Protein AF-A0A959FWB1-F1 (afdb_monomer)

pLDDT: mean 93.96, std 4.9, range [75.5, 98.5]

Structure (mmCIF, N/CA/C/O backbone):
data_AF-A0A959FWB1-F1
#
_entry.id   AF-A0A959FWB1-F1
#
loop_
_atom_site.group_PDB
_atom_site.id
_atom_site.type_symbol
_atom_site.label_atom_id
_atom_site.label_alt_id
_atom_site.label_comp_id
_atom_site.label_asym_id
_atom_site.label_entity_id
_atom_site.label_seq_id
_atom_site.pdbx_PDB_ins_code
_atom_site.Cartn_x
_atom_site.Cartn_y
_atom_site.Cartn_z
_atom_site.occupancy
_atom_site.B_iso_or_equiv
_atom_site.auth_seq_id
_atom_site.auth_comp_id
_atom_site.auth_asym_id
_atom_site.auth_atom_id
_atom_site.pdbx_PDB_model_num
ATOM 1 N N . ALA A 1 1 ? 10.288 -1.272 -4.782 1.00 94.06 1 ALA A N 1
ATOM 2 C CA . ALA A 1 1 ? 9.734 0.008 -4.289 1.00 94.06 1 ALA A CA 1
ATOM 3 C C . ALA A 1 1 ? 9.872 0.117 -2.774 1.00 94.06 1 ALA A C 1
ATOM 5 O O . ALA A 1 1 ? 9.954 -0.912 -2.110 1.00 94.06 1 ALA A O 1
ATOM 6 N N . ILE A 1 2 ? 9.854 1.327 -2.216 1.00 96.25 2 ILE A N 1
ATOM 7 C CA . ILE A 1 2 ? 9.761 1.555 -0.762 1.00 96.25 2 ILE A CA 1
ATOM 8 C C . ILE A 1 2 ? 8.548 2.450 -0.504 1.00 96.25 2 ILE A C 1
ATOM 10 O O . ILE A 1 2 ? 8.298 3.376 -1.274 1.00 96.25 2 ILE A O 1
ATOM 14 N N . ARG A 1 3 ? 7.760 2.164 0.535 1.00 97.31 3 ARG A N 1
ATOM 15 C CA . ARG A 1 3 ? 6.647 3.027 0.964 1.00 97.31 3 ARG A CA 1
ATOM 16 C C . ARG A 1 3 ? 6.660 3.191 2.473 1.00 97.31 3 ARG A C 1
ATOM 18 O O . ARG A 1 3 ? 6.873 2.221 3.203 1.00 97.31 3 ARG A O 1
ATOM 25 N N . SER A 1 4 ? 6.389 4.402 2.930 1.00 98.00 4 SER A N 1
ATOM 26 C CA . SER A 1 4 ? 6.137 4.698 4.331 1.00 98.00 4 SER A CA 1
ATOM 27 C C . SER A 1 4 ? 4.742 4.227 4.747 1.00 98.00 4 SER A C 1
ATOM 29 O O . SER A 1 4 ? 3.781 4.300 3.977 1.00 98.00 4 SER A O 1
ATOM 31 N N . LEU A 1 5 ? 4.649 3.701 5.967 1.00 98.44 5 LEU A N 1
ATOM 32 C CA . LEU A 1 5 ? 3.423 3.220 6.591 1.00 98.44 5 LEU A CA 1
ATOM 33 C C . LEU A 1 5 ? 2.985 4.212 7.660 1.00 98.44 5 LEU A C 1
ATOM 35 O O . LEU A 1 5 ? 3.730 4.480 8.600 1.00 98.44 5 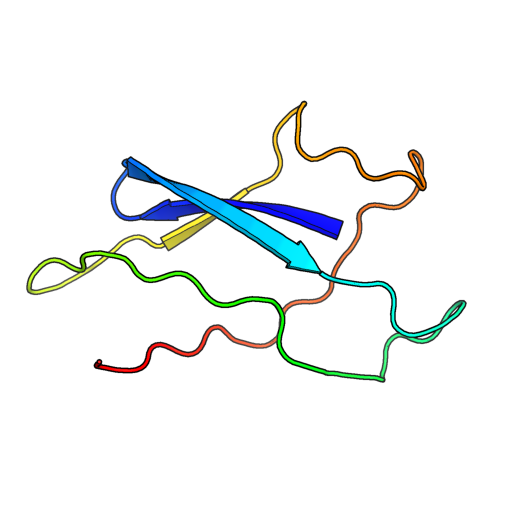LEU A O 1
ATOM 39 N N . THR A 1 6 ? 1.745 4.673 7.550 1.00 98.50 6 THR A N 1
ATOM 40 C CA . THR A 1 6 ? 1.077 5.428 8.608 1.00 98.50 6 THR A CA 1
ATOM 41 C C . THR A 1 6 ? -0.197 4.709 9.025 1.00 98.50 6 THR A C 1
ATOM 43 O O . THR A 1 6 ? -1.016 4.358 8.173 1.00 98.50 6 THR A O 1
ATOM 46 N N . VAL A 1 7 ? -0.387 4.515 10.329 1.00 98.38 7 VAL A N 1
ATOM 47 C CA . VAL A 1 7 ? -1.601 3.934 10.916 1.00 98.38 7 VAL A CA 1
ATOM 48 C C . VAL A 1 7 ? -2.241 4.969 11.830 1.00 98.38 7 VAL A C 1
ATOM 50 O O . VAL A 1 7 ? -1.633 5.452 12.779 1.00 98.38 7 VAL A O 1
ATOM 53 N N . ASN A 1 8 ? -3.483 5.349 11.531 1.00 98.06 8 ASN A N 1
ATOM 54 C CA . ASN A 1 8 ? -4.239 6.361 12.276 1.00 98.06 8 ASN A CA 1
ATOM 55 C C . ASN A 1 8 ? -3.496 7.699 12.460 1.00 98.06 8 ASN A C 1
ATOM 57 O O . ASN A 1 8 ? -3.653 8.354 13.488 1.00 98.06 8 ASN A O 1
ATOM 61 N N . GLY A 1 9 ? -2.686 8.094 11.473 1.00 97.50 9 GLY A N 1
ATOM 62 C CA . GLY A 1 9 ? -1.878 9.318 11.511 1.00 97.50 9 GLY A CA 1
ATOM 63 C C . GLY A 1 9 ? -0.487 9.154 12.130 1.00 97.50 9 GLY A C 1
ATOM 64 O O . GLY A 1 9 ? 0.340 10.045 11.962 1.00 97.50 9 GLY A O 1
ATOM 65 N N . ASN A 1 10 ? -0.189 8.014 12.759 1.00 97.88 10 ASN A N 1
ATOM 66 C CA . ASN A 1 10 ? 1.129 7.730 13.322 1.00 97.88 10 ASN A CA 1
ATOM 67 C C . ASN A 1 10 ? 2.023 7.031 12.302 1.00 97.88 10 ASN A C 1
ATOM 69 O O . ASN A 1 10 ? 1.588 6.085 11.649 1.00 97.88 10 ASN A O 1
ATOM 73 N N . TYR A 1 11 ? 3.271 7.474 12.186 1.00 97.88 11 TYR A N 1
ATOM 74 C CA . TYR A 1 11 ? 4.273 6.811 11.361 1.00 97.88 11 TYR A CA 1
ATOM 75 C C . TYR A 1 11 ? 4.726 5.500 12.016 1.00 97.88 11 TYR A C 1
ATOM 77 O O . TYR A 1 11 ? 5.261 5.513 13.120 1.00 97.88 11 TYR A O 1
ATOM 85 N N . GLU A 1 12 ? 4.554 4.383 11.313 1.00 97.94 12 GLU A N 1
ATOM 86 C CA . GLU A 1 12 ? 4.822 3.024 11.814 1.00 97.94 1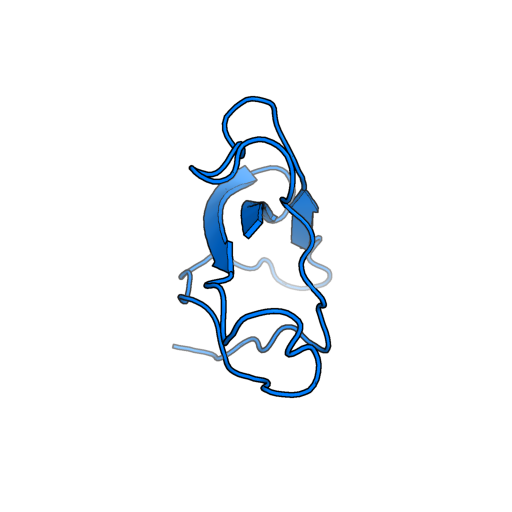2 GLU A CA 1
ATOM 87 C C . GLU A 1 12 ? 5.993 2.343 11.067 1.00 97.94 12 GLU A C 1
ATOM 89 O O . GLU A 1 12 ? 6.218 1.134 11.162 1.00 97.94 12 GLU A O 1
ATOM 94 N N . GLY A 1 13 ? 6.762 3.114 10.291 1.00 97.38 13 GLY A N 1
ATOM 95 C CA . GLY A 1 13 ? 7.945 2.637 9.576 1.00 97.38 13 GLY A CA 1
ATOM 96 C C . GLY A 1 13 ? 7.734 2.488 8.072 1.00 97.38 13 GLY A C 1
ATOM 97 O O . GLY A 1 13 ? 7.028 3.271 7.442 1.00 97.38 13 GLY A O 1
ATOM 98 N N . VAL A 1 14 ? 8.408 1.498 7.477 1.00 97.00 14 VAL A N 1
ATOM 99 C CA . VAL A 1 14 ? 8.451 1.304 6.017 1.00 97.00 14 VAL A CA 1
ATOM 100 C C . VAL A 1 14 ? 8.159 -0.135 5.599 1.00 97.00 14 VAL A C 1
ATOM 102 O O . VAL A 1 14 ? 8.545 -1.087 6.291 1.00 97.00 14 VAL A O 1
ATOM 10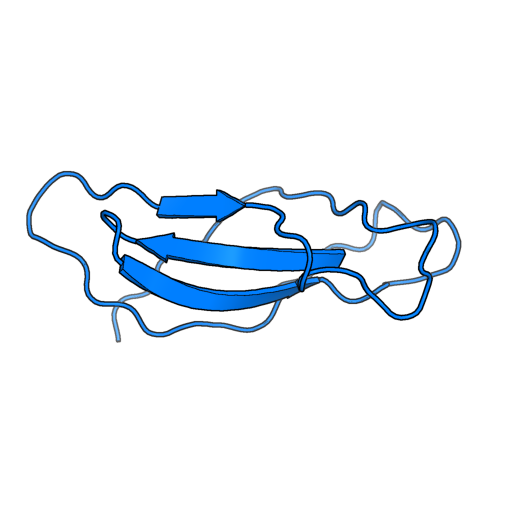5 N N . PHE A 1 15 ? 7.535 -0.276 4.431 1.00 97.31 15 PHE A N 1
ATOM 106 C CA . PHE A 1 15 ? 7.466 -1.512 3.656 1.00 97.31 15 PHE A CA 1
ATOM 107 C C . PHE A 1 15 ? 8.451 -1.462 2.489 1.00 97.31 15 PHE A C 1
ATOM 109 O O . PHE A 1 15 ? 8.565 -0.453 1.786 1.00 97.31 15 PHE A O 1
ATOM 116 N N . ILE A 1 16 ? 9.151 -2.573 2.284 1.00 95.38 16 ILE A N 1
ATOM 117 C CA . ILE A 1 16 ? 10.141 -2.774 1.232 1.00 95.38 16 ILE A CA 1
ATOM 118 C C . ILE A 1 16 ? 9.582 -3.819 0.270 1.00 95.38 16 ILE A C 1
ATOM 120 O O . ILE A 1 16 ? 9.443 -4.991 0.616 1.00 95.38 16 ILE A O 1
ATOM 124 N N 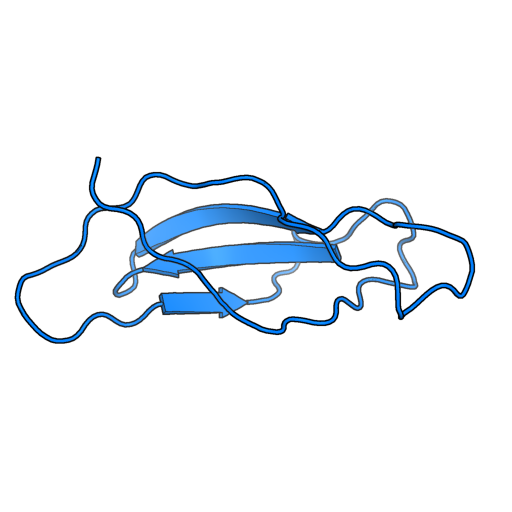. PHE A 1 17 ? 9.273 -3.402 -0.951 1.00 94.88 17 PHE A N 1
ATOM 125 C CA . PHE A 1 17 ? 8.779 -4.273 -2.014 1.00 94.88 17 PHE A CA 1
ATOM 126 C C . PHE A 1 17 ? 9.963 -4.661 -2.910 1.00 94.88 17 PHE A C 1
ATOM 128 O O . PHE A 1 17 ? 10.395 -3.822 -3.714 1.00 94.88 17 PHE A O 1
ATOM 135 N N . PRO A 1 18 ? 10.545 -5.862 -2.736 1.00 90.38 18 PRO A N 1
ATOM 136 C CA . PRO A 1 18 ? 11.728 -6.275 -3.480 1.00 90.38 18 PRO A CA 1
ATOM 137 C C . PRO A 1 18 ? 11.409 -6.474 -4.964 1.00 90.38 18 PRO A C 1
ATOM 139 O O . PRO A 1 18 ? 10.291 -6.836 -5.326 1.00 90.38 18 PRO A O 1
ATOM 142 N N . GLN A 1 19 ? 12.409 -6.255 -5.816 1.00 90.12 19 GLN A N 1
ATOM 143 C CA . GLN A 1 19 ? 12.339 -6.661 -7.216 1.00 90.12 19 GLN A CA 1
ATOM 144 C C . GLN A 1 19 ? 12.341 -8.193 -7.299 1.00 90.12 19 GLN A C 1
ATOM 146 O O . GLN A 1 19 ? 13.099 -8.846 -6.583 1.00 90.12 19 GLN A O 1
ATOM 151 N N . ARG A 1 20 ? 11.497 -8.749 -8.172 1.00 91.19 20 ARG A N 1
ATOM 152 C CA . ARG A 1 20 ? 11.297 -10.201 -8.334 1.00 91.19 20 ARG A CA 1
ATOM 153 C C . ARG A 1 20 ? 11.712 -10.748 -9.704 1.00 91.19 20 ARG A C 1
ATOM 155 O O . ARG A 1 20 ? 11.466 -11.897 -10.026 1.00 91.19 20 ARG A O 1
ATOM 162 N N . GLY A 1 21 ? 12.397 -9.931 -10.492 1.00 91.31 21 GLY A N 1
ATOM 163 C CA . GLY A 1 21 ? 12.879 -10.273 -11.824 1.00 91.31 21 GLY A CA 1
ATOM 164 C C . GLY A 1 21 ? 13.023 -9.014 -12.669 1.00 91.31 21 GLY A C 1
ATOM 165 O O . GLY A 1 21 ? 12.626 -7.923 -12.248 1.00 91.31 21 GLY A O 1
ATOM 166 N N . GLN A 1 22 ? 13.631 -9.147 -13.841 1.00 90.50 22 GLN A N 1
ATOM 167 C CA . GLN A 1 22 ? 13.625 -8.094 -14.853 1.00 90.50 22 GLN A CA 1
ATOM 168 C C . GLN A 1 22 ? 12.347 -8.248 -15.682 1.00 90.50 22 GLN A C 1
ATOM 170 O O . GLN A 1 22 ? 12.103 -9.332 -16.200 1.00 90.50 22 GLN A O 1
ATOM 175 N N . ASP A 1 23 ? 11.536 -7.190 -15.759 1.00 89.56 23 ASP A N 1
ATOM 176 C CA . ASP A 1 23 ? 10.253 -7.160 -16.489 1.00 89.56 23 ASP A CA 1
ATOM 177 C C . ASP A 1 23 ? 9.239 -8.256 -16.097 1.00 89.56 23 ASP A C 1
ATOM 179 O O . ASP A 1 23 ? 8.289 -8.535 -16.827 1.00 89.56 23 ASP A O 1
ATOM 183 N N . GLU A 1 24 ? 9.404 -8.837 -14.907 1.00 92.88 24 GLU A N 1
ATOM 184 C CA . GLU A 1 24 ? 8.528 -9.866 -14.351 1.00 92.88 24 GLU A CA 1
ATOM 185 C C . GLU A 1 24 ? 7.516 -9.239 -13.380 1.00 92.88 24 GLU A C 1
ATOM 187 O O . GLU A 1 24 ? 7.870 -8.819 -12.275 1.00 92.88 24 GLU A O 1
ATOM 192 N N . TRP A 1 25 ? 6.252 -9.168 -13.801 1.00 90.56 25 TRP A N 1
ATOM 193 C CA . TRP A 1 25 ? 5.152 -8.542 -13.051 1.00 90.56 25 TRP A CA 1
ATOM 194 C C . TRP A 1 25 ? 4.128 -9.545 -12.505 1.0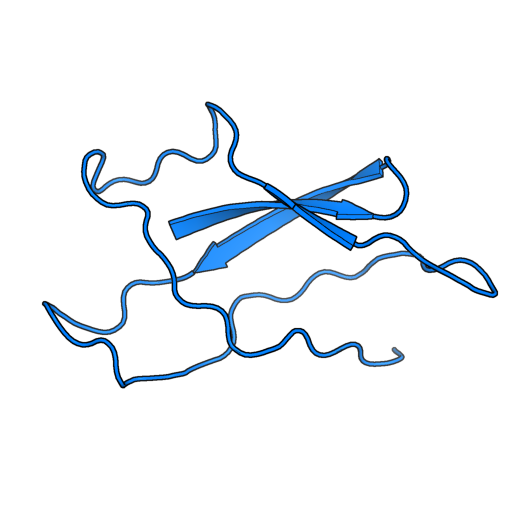0 90.56 25 TRP A C 1
ATOM 196 O O . TRP A 1 25 ? 3.146 -9.139 -11.883 1.00 90.56 25 TRP A O 1
ATOM 206 N N . SER A 1 26 ? 4.336 -10.842 -12.744 1.00 93.94 26 SER A N 1
ATOM 207 C CA . SER A 1 26 ? 3.442 -11.929 -12.340 1.00 93.94 26 SER A CA 1
ATOM 208 C C . SER A 1 26 ? 3.984 -12.797 -11.197 1.00 93.94 26 SER A C 1
ATOM 210 O O . SER A 1 26 ? 3.229 -13.606 -10.657 1.00 93.94 26 SER A O 1
ATOM 212 N N . ASP A 1 27 ? 5.240 -12.607 -10.771 1.00 95.50 27 ASP A N 1
ATOM 213 C CA . ASP A 1 27 ? 5.771 -13.218 -9.544 1.00 95.50 27 ASP A CA 1
ATOM 214 C C . ASP A 1 27 ? 5.323 -12.437 -8.295 1.00 95.50 27 ASP A C 1
ATOM 216 O O . ASP A 1 27 ? 5.842 -11.363 -7.968 1.00 95.50 27 ASP A O 1
ATOM 220 N N . TRP A 1 28 ? 4.346 -12.993 -7.578 1.00 95.19 28 TRP A N 1
ATOM 221 C CA . TRP A 1 28 ? 3.777 -12.402 -6.370 1.00 95.19 28 TRP A CA 1
ATOM 222 C C . TRP A 1 28 ? 4.401 -12.982 -5.103 1.00 95.19 28 TRP A C 1
ATOM 224 O O . TRP A 1 28 ? 4.595 -14.186 -4.952 1.00 95.19 28 TRP A O 1
ATOM 234 N N . GLY A 1 29 ? 4.619 -12.125 -4.108 1.00 95.38 29 GLY A N 1
ATOM 235 C CA . GLY A 1 29 ? 5.017 -12.582 -2.785 1.00 95.38 29 GLY A CA 1
ATOM 236 C C . GLY A 1 29 ? 4.874 -11.506 -1.723 1.00 95.38 29 GLY A C 1
ATOM 237 O O . GLY A 1 29 ? 4.839 -10.312 -2.019 1.00 95.38 29 GLY A O 1
ATOM 238 N N . PHE A 1 30 ? 4.817 -11.938 -0.466 1.00 95.56 30 PHE A N 1
ATOM 239 C CA . PHE A 1 30 ? 4.735 -11.014 0.658 1.00 95.56 30 PHE A CA 1
ATOM 240 C C . PHE A 1 30 ? 6.010 -10.173 0.803 1.00 95.56 30 PHE A C 1
ATOM 242 O O . PHE A 1 30 ? 7.123 -10.619 0.515 1.00 95.56 30 PHE A O 1
ATOM 249 N N . SER A 1 31 ? 5.812 -8.940 1.266 1.00 95.12 31 SER A N 1
ATOM 250 C CA . SER A 1 31 ? 6.862 -8.028 1.722 1.00 95.12 31 SER A CA 1
ATOM 251 C C . SER A 1 31 ? 7.193 -8.295 3.204 1.00 95.12 31 SER A C 1
ATOM 253 O O . SER A 1 31 ? 6.699 -9.254 3.800 1.00 95.12 31 SER A O 1
ATOM 255 N N . ASN A 1 32 ? 8.040 -7.462 3.812 1.00 96.62 32 ASN A N 1
ATOM 256 C CA . ASN A 1 32 ? 8.297 -7.496 5.250 1.00 96.62 32 ASN A CA 1
ATOM 257 C C . ASN A 1 32 ? 7.018 -7.213 6.060 1.00 96.62 32 ASN A C 1
ATOM 259 O O . ASN A 1 32 ? 6.111 -6.545 5.578 1.00 96.62 32 ASN A O 1
ATOM 263 N N . SER A 1 33 ? 6.977 -7.659 7.316 1.00 96.38 33 SER A N 1
ATOM 264 C CA . SER A 1 33 ? 5.867 -7.384 8.240 1.00 96.38 33 SER A CA 1
ATOM 265 C C . SER A 1 33 ? 6.161 -6.190 9.153 1.00 96.38 33 SER A C 1
ATOM 267 O O . SER A 1 33 ? 7.322 -5.824 9.364 1.00 96.38 33 SER A O 1
ATOM 269 N N . ARG A 1 34 ? 5.105 -5.597 9.722 1.00 96.12 34 ARG A N 1
ATOM 270 C CA . ARG A 1 34 ? 5.173 -4.573 10.774 1.00 96.12 34 ARG A CA 1
ATOM 271 C C . ARG A 1 34 ? 4.150 -4.886 11.858 1.00 96.12 34 ARG A C 1
ATOM 273 O O . ARG A 1 34 ? 2.984 -5.114 11.546 1.00 96.12 34 ARG A O 1
ATOM 280 N N . GLU A 1 35 ? 4.592 -4.889 13.108 1.00 97.00 35 GLU A N 1
ATOM 281 C CA . GLU A 1 35 ? 3.689 -4.869 14.256 1.00 97.00 35 GLU A CA 1
ATOM 282 C C . GLU A 1 35 ? 3.190 -3.438 14.452 1.00 97.00 35 GLU A C 1
ATOM 284 O O . GLU A 1 35 ? 3.986 -2.501 14.461 1.00 97.00 35 GLU A O 1
ATOM 289 N N . VAL A 1 36 ? 1.873 -3.271 14.572 1.00 96.75 36 VAL A N 1
ATOM 290 C CA . VAL A 1 36 ? 1.223 -1.967 14.740 1.00 96.75 36 VAL A CA 1
ATOM 291 C C . VAL A 1 36 ? 0.103 -2.074 15.764 1.00 96.75 36 VAL A C 1
ATOM 293 O O . VAL A 1 36 ? -0.487 -3.139 15.954 1.00 96.75 36 VAL A O 1
ATOM 296 N N . ARG A 1 37 ? -0.238 -0.954 16.405 1.00 95.81 37 ARG A N 1
ATOM 297 C CA . ARG A 1 37 ? -1.374 -0.892 17.331 1.00 95.81 37 ARG A CA 1
ATOM 298 C C . ARG A 1 37 ? -2.628 -0.432 16.597 1.00 95.81 37 ARG A C 1
ATOM 300 O O . ARG A 1 37 ? -2.703 0.701 16.126 1.00 95.81 37 ARG A O 1
ATOM 307 N N . LEU A 1 38 ? -3.634 -1.300 16.550 1.00 96.56 38 LEU A N 1
ATOM 308 C CA . LEU A 1 38 ? -4.960 -0.966 16.034 1.00 96.56 38 LEU A CA 1
ATOM 309 C C . LEU A 1 38 ? -5.881 -0.531 17.179 1.00 96.56 38 LEU A C 1
ATOM 311 O O . LEU A 1 38 ? -5.809 -1.050 18.293 1.00 96.56 38 LEU A O 1
ATOM 315 N N . LYS A 1 39 ? -6.744 0.444 16.902 1.00 96.38 39 LYS A N 1
ATOM 316 C CA . LYS A 1 39 ? -7.792 0.899 17.822 1.00 96.38 39 LYS A CA 1
ATOM 317 C C . LYS A 1 39 ? -9.036 0.031 17.647 1.00 96.38 39 LYS A C 1
ATOM 319 O O . LYS A 1 39 ? -9.241 -0.554 16.584 1.00 96.38 39 LYS A O 1
ATOM 324 N N . GLN A 1 40 ? -9.896 -0.010 18.663 1.00 97.38 40 GLN A N 1
ATOM 325 C CA . GLN A 1 40 ? -11.240 -0.559 18.499 1.00 97.38 40 GLN A CA 1
ATOM 326 C C . GLN A 1 40 ? -11.998 0.244 17.429 1.00 97.38 40 GLN A C 1
ATOM 328 O O . GLN A 1 40 ? -12.005 1.474 17.465 1.00 97.38 40 GLN A O 1
ATOM 333 N N . GLY A 1 41 ? -12.652 -0.457 16.502 1.00 97.25 41 GLY A N 1
ATOM 334 C CA . GLY A 1 41 ? -13.409 0.161 15.414 1.00 97.25 41 GLY A CA 1
ATOM 335 C C . GLY A 1 41 ? -12.564 0.459 14.166 1.00 97.25 41 GLY A C 1
ATOM 336 O O . GLY A 1 41 ? -11.588 -0.247 13.897 1.00 97.25 41 GLY A O 1
ATOM 337 N N . PRO A 1 42 ? -12.958 1.458 13.355 1.00 97.69 42 PRO A N 1
ATOM 338 C CA . PRO A 1 42 ? -12.270 1.784 12.110 1.00 97.69 42 PRO A CA 1
ATOM 339 C C . PRO A 1 42 ? -10.817 2.215 12.335 1.00 97.69 42 PRO A C 1
ATOM 341 O O . PRO A 1 42 ? -10.517 2.989 13.242 1.00 97.69 42 PRO A O 1
ATOM 344 N N . ASN A 1 43 ? -9.923 1.743 11.467 1.00 97.94 43 ASN A N 1
ATOM 345 C CA . ASN A 1 43 ? -8.523 2.149 11.434 1.00 97.94 43 ASN A CA 1
ATOM 346 C C . ASN A 1 43 ? -8.166 2.617 10.022 1.00 97.94 43 ASN A C 1
ATOM 348 O O . ASN A 1 43 ? -8.551 1.981 9.041 1.00 97.94 43 ASN A O 1
ATOM 352 N N . THR A 1 44 ? -7.395 3.695 9.923 1.00 98.19 44 THR A N 1
ATOM 353 C CA . THR A 1 44 ? -6.880 4.190 8.643 1.00 98.19 44 THR A CA 1
ATOM 354 C C . THR A 1 44 ? -5.448 3.720 8.470 1.00 98.19 44 THR A C 1
A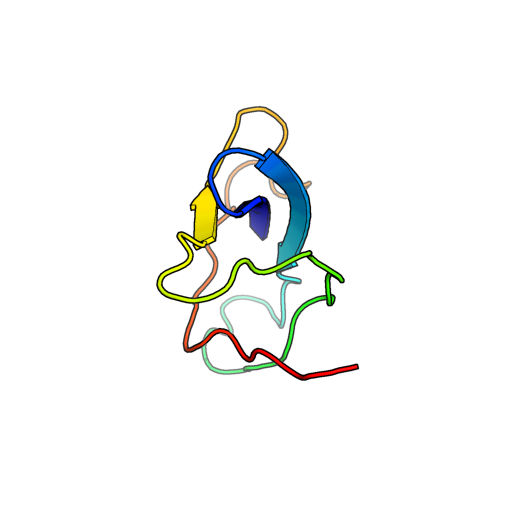TOM 356 O O . THR A 1 44 ? -4.578 4.097 9.253 1.00 98.19 44 THR A O 1
ATOM 359 N N . ILE A 1 45 ? -5.196 2.927 7.431 1.00 97.81 45 ILE A N 1
ATOM 360 C CA . ILE A 1 45 ? -3.862 2.443 7.067 1.00 97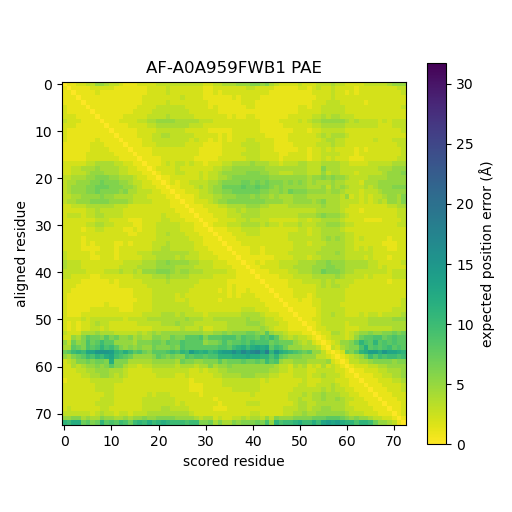.81 45 ILE A CA 1
ATOM 361 C C . ILE A 1 45 ? -3.470 3.101 5.747 1.00 97.81 45 ILE A C 1
ATOM 363 O O . ILE A 1 45 ? -4.187 2.979 4.756 1.00 97.81 45 ILE A O 1
ATOM 367 N N . LYS A 1 46 ? -2.339 3.808 5.732 1.00 97.94 46 LYS A N 1
ATOM 368 C CA . LYS A 1 46 ? -1.855 4.547 4.565 1.00 97.94 46 LYS A CA 1
ATOM 369 C C . LYS A 1 46 ? -0.444 4.101 4.204 1.00 97.94 46 LYS A C 1
ATOM 371 O O . LYS A 1 46 ? 0.505 4.388 4.933 1.00 97.94 46 LYS A O 1
ATOM 376 N N . LEU A 1 47 ? -0.306 3.479 3.038 1.00 97.31 47 LEU A N 1
ATOM 377 C CA . LEU A 1 47 ? 0.973 3.369 2.343 1.00 97.31 47 LEU A CA 1
ATOM 378 C C . LEU A 1 47 ? 1.149 4.597 1.458 1.00 97.31 47 LEU A C 1
ATOM 380 O O . LEU A 1 47 ? 0.250 4.949 0.697 1.00 97.31 47 LEU A O 1
ATOM 384 N N . HIS A 1 48 ? 2.280 5.275 1.584 1.00 96.88 48 HIS A N 1
ATOM 385 C CA . HIS A 1 48 ? 2.533 6.519 0.868 1.00 96.88 48 HIS A CA 1
ATOM 386 C C . HIS A 1 48 ? 4.005 6.642 0.487 1.00 96.88 48 HIS A C 1
ATOM 388 O O . HIS A 1 48 ? 4.856 5.943 1.036 1.00 96.88 48 HIS A O 1
ATOM 394 N N . PHE A 1 49 ? 4.264 7.449 -0.538 1.00 95.38 49 PHE A N 1
ATOM 395 C CA . PHE A 1 49 ? 5.596 7.705 -1.064 1.00 95.38 49 PHE A CA 1
ATOM 396 C C . PHE A 1 49 ? 6.052 9.085 -0.604 1.00 95.38 49 PHE A C 1
ATOM 398 O O . PHE A 1 49 ? 5.327 10.056 -0.798 1.00 95.38 49 PHE A O 1
ATOM 405 N N . GLU A 1 50 ? 7.228 9.130 0.004 1.00 95.25 50 GLU A N 1
ATOM 406 C CA . GLU A 1 50 ? 7.880 10.332 0.530 1.00 95.25 50 GLU A CA 1
ATOM 407 C C . GLU A 1 50 ? 9.284 10.469 -0.077 1.00 95.25 50 GLU A C 1
ATOM 409 O O . GLU A 1 50 ? 9.825 9.503 -0.623 1.00 95.25 50 GLU A O 1
ATOM 414 N N . ASP A 1 51 ? 9.923 11.630 0.075 1.00 92.88 51 ASP A N 1
ATOM 415 C CA . ASP A 1 51 ? 11.240 11.919 -0.523 1.00 92.88 51 ASP A CA 1
ATOM 416 C C . ASP A 1 51 ? 12.346 10.938 -0.080 1.00 92.88 51 ASP A C 1
ATOM 418 O O . ASP A 1 51 ? 13.289 10.649 -0.819 1.00 92.88 51 ASP A O 1
ATOM 422 N N . TRP A 1 52 ? 12.223 10.358 1.116 1.00 91.69 52 TRP A N 1
ATOM 423 C CA . TRP A 1 52 ? 13.153 9.348 1.637 1.00 91.69 52 TRP A CA 1
ATOM 424 C C . TRP A 1 52 ? 12.796 7.908 1.232 1.00 91.69 52 TRP A C 1
ATOM 426 O O . TRP A 1 52 ? 13.417 6.957 1.704 1.00 91.69 52 TRP A O 1
ATOM 436 N N . ASN A 1 53 ? 11.780 7.700 0.391 1.00 94.31 53 ASN A N 1
ATOM 437 C CA . ASN A 1 53 ? 11.392 6.378 -0.118 1.00 94.31 53 ASN A CA 1
ATOM 438 C C . ASN A 1 53 ? 12.026 6.042 -1.481 1.00 94.31 53 ASN A C 1
ATOM 440 O O . ASN A 1 53 ? 11.688 5.023 -2.097 1.00 94.31 53 ASN A O 1
ATOM 444 N N . ASN A 1 54 ? 12.953 6.869 -1.961 1.00 90.12 54 ASN A N 1
ATOM 445 C CA . ASN A 1 54 ? 13.739 6.571 -3.153 1.00 90.12 54 ASN A CA 1
ATOM 446 C C . ASN A 1 54 ? 14.558 5.279 -2.960 1.00 90.12 54 ASN A C 1
ATOM 448 O O . ASN A 1 54 ? 15.133 5.038 -1.899 1.00 90.12 54 ASN A O 1
ATOM 452 N N . ASN A 1 55 ? 14.566 4.411 -3.975 1.00 84.06 55 ASN A N 1
ATOM 453 C CA . ASN A 1 55 ? 15.313 3.150 -3.977 1.00 84.06 55 ASN A CA 1
ATOM 454 C C . ASN A 1 55 ? 16.583 3.284 -4.836 1.00 84.06 55 ASN A C 1
ATOM 456 O O . ASN A 1 55 ? 16.764 4.269 -5.545 1.00 84.06 55 ASN A O 1
ATOM 460 N N . MET A 1 56 ? 17.453 2.270 -4.801 1.00 79.69 56 MET A N 1
ATOM 461 C CA . MET A 1 56 ? 18.732 2.288 -5.530 1.00 79.69 56 MET A CA 1
ATOM 462 C C . MET A 1 56 ? 18.602 2.350 -7.060 1.00 79.69 56 MET A C 1
ATOM 464 O O . MET A 1 56 ? 19.583 2.658 -7.724 1.00 79.69 56 MET A O 1
ATOM 468 N N . ASN A 1 57 ? 17.428 2.036 -7.618 1.00 80.69 57 ASN A N 1
ATOM 469 C CA . ASN A 1 57 ? 17.189 2.125 -9.059 1.00 80.69 57 ASN A CA 1
ATOM 470 C C . ASN A 1 57 ? 17.003 3.587 -9.512 1.00 80.69 57 ASN A C 1
ATOM 472 O O . ASN A 1 57 ? 17.281 3.881 -10.663 1.00 80.69 57 ASN A O 1
ATOM 476 N N . VAL A 1 58 ? 16.616 4.493 -8.598 1.00 75.50 58 VAL A N 1
ATOM 477 C CA . VAL A 1 58 ? 16.378 5.942 -8.791 1.00 75.50 58 VAL A CA 1
ATOM 478 C C . VAL A 1 58 ? 15.254 6.278 -9.785 1.00 75.50 58 VAL A C 1
ATOM 480 O O . VAL A 1 58 ? 14.425 7.129 -9.474 1.00 75.50 58 VAL A O 1
ATOM 483 N N . ASP A 1 59 ? 15.150 5.564 -10.903 1.00 81.44 59 ASP A N 1
ATOM 484 C CA . ASP A 1 59 ? 14.159 5.779 -11.959 1.00 81.44 59 ASP A CA 1
ATOM 485 C C . ASP A 1 59 ? 12.867 4.986 -11.712 1.00 81.44 59 ASP A C 1
ATOM 487 O O . ASP A 1 59 ? 11.760 5.497 -11.895 1.00 81.44 59 ASP A O 1
ATOM 491 N N . VAL A 1 60 ? 12.981 3.728 -11.263 1.00 82.06 60 VAL A N 1
ATOM 492 C CA . VAL A 1 60 ? 11.824 2.836 -11.087 1.00 82.06 60 VAL A CA 1
ATOM 493 C C . VAL A 1 60 ? 11.552 2.532 -9.614 1.00 82.06 60 VAL A C 1
ATOM 495 O O . VAL A 1 60 ? 12.263 1.769 -8.954 1.00 82.06 60 VAL A O 1
ATOM 498 N N . ASN A 1 61 ? 10.429 3.057 -9.110 1.00 90.00 61 ASN A N 1
ATOM 499 C CA . ASN A 1 61 ? 9.913 2.799 -7.757 1.00 90.00 61 ASN A CA 1
ATOM 500 C C . ASN A 1 61 ? 8.454 2.298 -7.755 1.00 90.00 61 ASN A C 1
ATOM 502 O O . ASN A 1 61 ? 7.711 2.471 -6.785 1.00 90.00 61 ASN A O 1
ATOM 506 N N . THR A 1 62 ? 8.022 1.677 -8.849 1.00 90.88 62 THR A N 1
ATOM 507 C CA . THR A 1 62 ? 6.686 1.082 -8.973 1.00 90.88 62 THR A CA 1
ATOM 508 C C . THR A 1 62 ? 6.601 -0.227 -8.185 1.00 90.88 62 THR A C 1
ATOM 510 O O . THR A 1 62 ? 7.567 -0.987 -8.111 1.00 90.88 62 THR A O 1
ATOM 513 N N . ALA A 1 63 ? 5.448 -0.483 -7.571 1.00 92.19 63 ALA A N 1
ATOM 514 C CA . ALA A 1 63 ? 5.082 -1.784 -7.021 1.00 92.19 63 ALA A CA 1
ATOM 5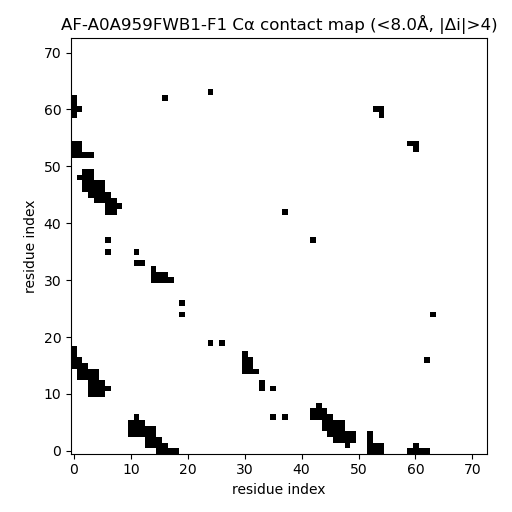15 C C . ALA A 1 63 ? 3.595 -2.028 -7.265 1.00 92.19 63 ALA A C 1
ATOM 517 O O . ALA A 1 63 ? 2.795 -1.094 -7.181 1.00 92.19 63 ALA A O 1
ATOM 518 N N . LEU A 1 64 ? 3.248 -3.282 -7.540 1.00 94.12 64 LEU A N 1
ATOM 519 C CA . LEU A 1 64 ? 1.867 -3.738 -7.574 1.00 94.12 64 LEU A CA 1
ATOM 520 C C . LEU A 1 64 ? 1.481 -4.222 -6.174 1.00 94.12 64 LEU A C 1
ATOM 522 O O . LEU A 1 64 ? 2.273 -4.877 -5.495 1.00 94.12 64 LEU A O 1
ATOM 526 N N . LEU A 1 65 ? 0.277 -3.868 -5.737 1.00 95.12 65 LEU A N 1
ATOM 527 C CA . LEU A 1 65 ? -0.271 -4.265 -4.446 1.00 95.12 65 LEU A CA 1
ATOM 528 C C . LEU A 1 65 ? -1.613 -4.947 -4.688 1.00 95.12 65 LEU A C 1
ATOM 530 O O . LEU A 1 65 ? -2.516 -4.322 -5.234 1.00 95.12 65 LEU A O 1
ATOM 534 N N . ASP A 1 66 ? -1.718 -6.204 -4.271 1.00 96.38 66 ASP A N 1
ATOM 535 C CA . ASP A 1 66 ? -2.957 -6.977 -4.354 1.00 96.38 66 ASP A CA 1
ATOM 536 C C . ASP A 1 66 ? -3.776 -6.805 -3.065 1.0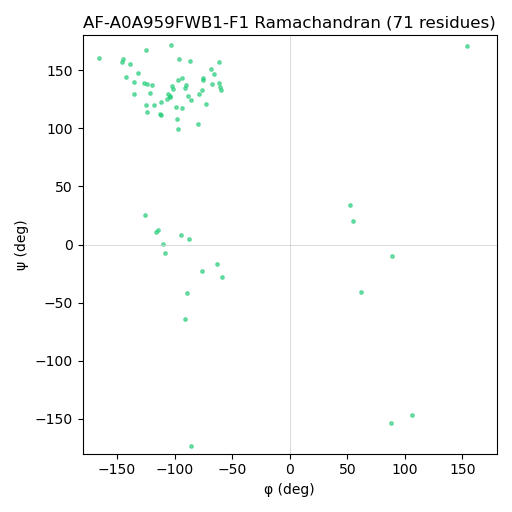0 96.38 66 ASP A C 1
ATOM 538 O O . ASP A 1 66 ? -4.822 -6.157 -3.049 1.00 96.38 66 ASP A O 1
ATOM 542 N N . TYR A 1 67 ? -3.236 -7.266 -1.933 1.00 96.75 67 TYR A N 1
ATOM 543 C CA . TYR A 1 67 ? -3.887 -7.118 -0.634 1.00 96.75 67 TYR A CA 1
ATOM 544 C C . TYR A 1 67 ? -2.904 -6.886 0.515 1.00 96.75 67 TYR A C 1
ATOM 546 O O . TYR A 1 67 ? -1.720 -7.225 0.465 1.00 96.75 67 TYR A O 1
ATOM 554 N N . LEU A 1 68 ? -3.441 -6.330 1.601 1.00 95.19 68 LEU A N 1
ATOM 555 C CA . LEU A 1 68 ? -2.811 -6.286 2.915 1.00 95.19 68 LEU A CA 1
ATOM 556 C C . LEU A 1 68 ? -3.442 -7.373 3.790 1.00 95.19 68 LEU A C 1
ATOM 558 O O . LEU A 1 68 ? -4.665 -7.475 3.868 1.00 95.19 68 LEU A O 1
ATOM 562 N N . ARG A 1 69 ? -2.621 -8.155 4.495 1.00 96.06 69 ARG A N 1
ATOM 563 C CA . ARG A 1 69 ? -3.097 -9.115 5.497 1.00 96.06 69 ARG A CA 1
ATOM 564 C C . ARG A 1 69 ? -2.811 -8.598 6.900 1.00 96.06 69 ARG A C 1
ATOM 566 O O . ARG A 1 69 ? -1.672 -8.262 7.209 1.00 96.06 69 ARG A O 1
ATOM 573 N N . ILE A 1 70 ? -3.831 -8.609 7.750 1.00 95.69 70 ILE A N 1
ATOM 574 C CA . ILE A 1 70 ? -3.711 -8.331 9.182 1.00 95.69 70 ILE A CA 1
ATOM 575 C C . ILE A 1 70 ? -3.793 -9.670 9.912 1.00 95.69 70 ILE A C 1
ATOM 577 O O . ILE A 1 70 ? -4.709 -10.453 9.668 1.00 95.69 70 ILE A O 1
ATOM 581 N N . ILE A 1 71 ? -2.818 -9.938 10.775 1.00 96.12 71 ILE A N 1
ATOM 582 C CA . ILE A 1 71 ? -2.792 -11.112 11.646 1.00 96.12 71 ILE A CA 1
ATOM 583 C C . ILE A 1 71 ? -2.770 -10.636 13.092 1.00 96.12 71 ILE A C 1
ATOM 585 O O . ILE A 1 71 ? -2.079 -9.673 13.421 1.00 96.12 71 ILE A O 1
ATOM 589 N N . GLN A 1 72 ? -3.556 -11.291 13.937 1.00 92.88 72 GLN A N 1
ATOM 590 C CA . GLN A 1 72 ? -3.480 -11.089 15.375 1.00 92.88 72 GLN A CA 1
ATOM 591 C C . GLN A 1 72 ? -2.245 -11.830 15.900 1.00 92.88 72 GLN A C 1
ATOM 593 O O . GLN A 1 72 ? -2.014 -12.972 15.499 1.00 92.88 72 GLN A O 1
ATOM 598 N N . LEU A 1 73 ? -1.451 -11.150 16.730 1.00 85.12 73 LEU A N 1
ATOM 599 C CA . LEU A 1 73 ? -0.295 -11.728 17.418 1.00 85.12 73 LEU A CA 1
ATOM 600 C C . LEU A 1 73 ? -0.721 -12.512 18.661 1.00 85.12 73 LEU A C 1
ATOM 602 O O . LEU A 1 73 ? -1.713 -12.090 19.304 1.00 85.12 73 LEU A O 1
#

Solvent-accessible surface area (backbone atoms only — not comparable to full-atom values): 5173 Å² total; per-residue (Å²): 46,40,29,40,33,28,49,74,86,41,79,70,52,72,42,53,45,76,85,74,57,85,96,52,87,80,74,82,77,86,61,71,87,76,90,79,91,81,61,90,74,87,75,52,78,43,79,44,79,53,91,87,31,69,51,96,69,75,80,69,63,74,76,90,82,91,82,86,87,87,79,87,132

Sequence (73 aa):
AIRSLTVNGNYEGVFIFPQRGQDEWSDWGFSNSREVRLKQGPNTIKLHFEDWNNNMNVDVNTALLDYLRIIQL

Foldseek 3Di:
DKWWKDKQNRTQGIWDDDDDDDVDQPDDDDTDDTDDDDDPDDMDIDTHDDPVRQDPVNPDDDDDDDDDDDDDD

Radius of gyration: 13.57 Å; Cα contacts (8 Å, |Δi|>4): 85; chains: 1; bounding box: 32×25×35 Å

Mean predicted aligned error: 3.05 Å

Secondary structure (DSSP, 8-state):
-EEEEEETTEEEEEEE----SSS--S----------PPPSS---EEEE--GGG--TTSS--------------